Protein AF-A0A3N0V3Z9-F1 (afdb_monomer_lite)

Structure (mmCIF, N/CA/C/O backbone):
data_AF-A0A3N0V3Z9-F1
#
_entry.id   AF-A0A3N0V3Z9-F1
#
loop_
_atom_site.group_PDB
_atom_site.id
_atom_site.type_symbol
_atom_site.label_atom_id
_atom_site.label_alt_id
_atom_site.label_comp_id
_atom_site.label_asym_id
_atom_site.label_entity_id
_atom_site.label_seq_id
_atom_site.pdbx_PDB_ins_code
_atom_site.Cartn_x
_atom_site.Cartn_y
_atom_site.Cartn_z
_atom_site.occupancy
_atom_site.B_iso_or_equiv
_atom_site.auth_seq_id
_atom_site.auth_comp_id
_atom_site.auth_asym_id
_atom_site.auth_atom_id
_atom_site.pdbx_PDB_model_num
ATOM 1 N N . MET A 1 1 ? -9.648 -11.881 -4.446 1.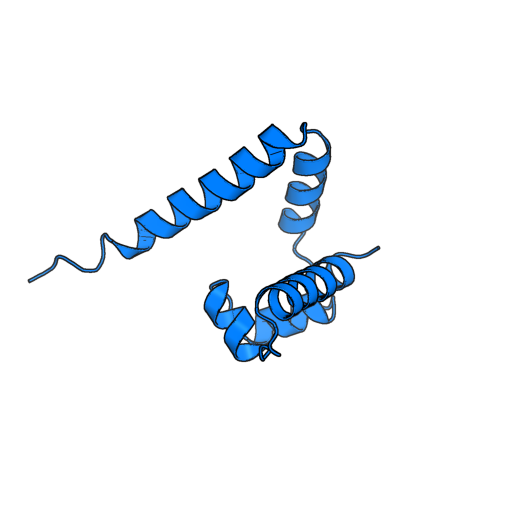00 82.75 1 MET A N 1
ATOM 2 C CA . MET A 1 1 ? -8.749 -10.736 -4.692 1.00 82.75 1 MET A CA 1
ATOM 3 C C . MET A 1 1 ? -7.346 -11.151 -4.294 1.00 82.75 1 MET A C 1
ATOM 5 O O . MET A 1 1 ? -7.185 -11.695 -3.207 1.00 82.75 1 MET A O 1
ATOM 9 N N . GLU A 1 2 ? -6.364 -10.964 -5.170 1.00 92.69 2 GLU A N 1
ATOM 10 C CA . GLU A 1 2 ? -4.960 -11.307 -4.914 1.00 92.69 2 GLU A CA 1
ATOM 11 C C . GLU A 1 2 ? -4.127 -10.052 -4.590 1.00 92.69 2 GLU A C 1
ATOM 13 O O . GLU A 1 2 ? -4.553 -8.928 -4.858 1.00 92.69 2 GLU A O 1
ATOM 18 N N . LEU A 1 3 ? -2.909 -10.219 -4.050 1.00 94.75 3 LEU A N 1
ATOM 19 C CA . LEU A 1 3 ? -2.015 -9.086 -3.739 1.00 94.75 3 LEU A CA 1
ATOM 20 C C . LEU A 1 3 ? -1.749 -8.199 -4.963 1.00 94.75 3 LEU A C 1
ATOM 22 O O . LEU A 1 3 ? -1.745 -6.977 -4.848 1.00 94.75 3 LEU A O 1
ATOM 26 N N . LYS A 1 4 ? -1.585 -8.797 -6.148 1.00 96.12 4 LYS A N 1
ATOM 27 C CA . LYS A 1 4 ? -1.377 -8.046 -7.395 1.00 96.12 4 LYS A CA 1
ATOM 28 C C . LYS A 1 4 ? -2.543 -7.101 -7.712 1.00 96.12 4 LYS A C 1
ATOM 30 O O . LYS A 1 4 ? -2.312 -6.013 -8.236 1.00 96.12 4 LYS A O 1
ATOM 35 N N . ASP A 1 5 ? -3.772 -7.486 -7.366 1.00 96.94 5 ASP A N 1
ATOM 36 C CA . ASP A 1 5 ? -4.967 -6.673 -7.603 1.00 96.94 5 ASP A CA 1
ATOM 37 C C . ASP A 1 5 ? -4.993 -5.481 -6.645 1.00 96.94 5 ASP A C 1
ATOM 39 O O . ASP A 1 5 ? -5.222 -4.352 -7.074 1.00 96.94 5 ASP A O 1
ATOM 43 N N . LEU A 1 6 ? -4.657 -5.711 -5.370 1.00 96.62 6 LEU A N 1
ATOM 44 C CA . LEU A 1 6 ? -4.514 -4.657 -4.363 1.00 96.62 6 LEU A CA 1
ATOM 45 C C . LEU A 1 6 ? -3.426 -3.644 -4.736 1.00 96.62 6 LEU A C 1
ATOM 47 O O . LEU A 1 6 ? -3.631 -2.437 -4.605 1.00 96.62 6 LEU A O 1
ATOM 51 N N . ILE A 1 7 ? -2.286 -4.116 -5.243 1.00 96.56 7 ILE A N 1
ATOM 52 C CA . ILE A 1 7 ? -1.167 -3.254 -5.646 1.00 96.56 7 ILE A CA 1
ATOM 53 C C . ILE A 1 7 ? -1.553 -2.397 -6.857 1.00 96.56 7 ILE A C 1
ATOM 55 O O . ILE A 1 7 ? -1.315 -1.189 -6.850 1.00 96.56 7 ILE A O 1
ATOM 59 N N . ARG A 1 8 ? -2.188 -2.988 -7.879 1.00 97.25 8 ARG A N 1
ATOM 60 C CA . ARG A 1 8 ? -2.696 -2.245 -9.048 1.00 97.25 8 ARG A CA 1
ATOM 61 C C . ARG A 1 8 ? -3.784 -1.248 -8.652 1.00 97.25 8 ARG A C 1
ATOM 63 O O . ARG A 1 8 ? -3.735 -0.096 -9.069 1.00 97.25 8 ARG A O 1
ATOM 70 N N . GLY A 1 9 ? -4.727 -1.665 -7.808 1.00 97.88 9 GLY A N 1
ATOM 71 C CA . GLY A 1 9 ? -5.790 -0.804 -7.293 1.00 97.88 9 GLY A CA 1
ATOM 72 C C . GLY A 1 9 ? -5.229 0.395 -6.533 1.00 97.88 9 GLY A C 1
ATOM 73 O O . GLY A 1 9 ? -5.583 1.533 -6.826 1.00 97.88 9 GLY A O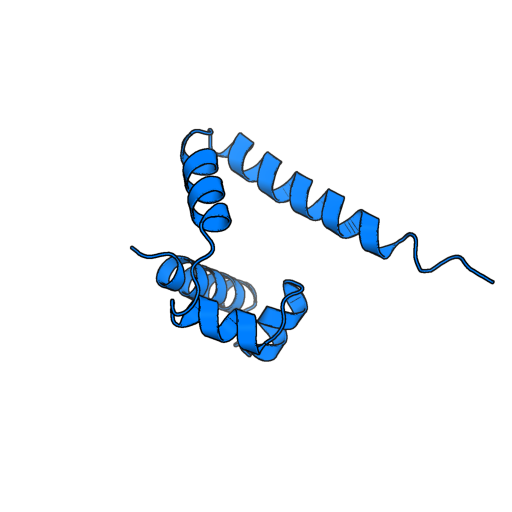 1
ATOM 74 N N . THR A 1 10 ? -4.277 0.160 -5.630 1.00 97.12 10 THR A N 1
ATOM 75 C CA . THR A 1 10 ? -3.608 1.228 -4.873 1.00 97.12 10 THR A CA 1
ATOM 76 C C . THR A 1 10 ? -2.843 2.182 -5.789 1.00 97.12 10 THR A C 1
ATOM 78 O O . THR A 1 10 ? -2.940 3.394 -5.613 1.00 97.12 10 THR A O 1
ATOM 81 N N . HIS A 1 11 ? -2.141 1.667 -6.806 1.00 97.94 11 HIS A N 1
ATOM 82 C CA . HIS A 1 11 ? -1.497 2.506 -7.820 1.00 97.94 11 HIS A CA 1
ATOM 83 C C . HIS A 1 11 ? -2.519 3.439 -8.487 1.00 97.94 11 HIS A C 1
ATOM 85 O O . HIS A 1 11 ? -2.309 4.650 -8.532 1.00 97.94 11 HIS A O 1
ATOM 91 N N . HIS A 1 12 ? -3.647 2.901 -8.959 1.00 98.06 12 HIS A N 1
ATOM 92 C CA . HIS A 1 12 ? -4.683 3.697 -9.621 1.00 98.06 12 HIS A CA 1
ATOM 93 C C . HIS A 1 12 ? -5.359 4.706 -8.689 1.00 98.06 12 HIS A C 1
ATOM 95 O O . HIS A 1 12 ? -5.689 5.805 -9.127 1.00 98.06 12 HIS A O 1
ATOM 101 N N . LEU A 1 13 ? -5.521 4.387 -7.402 1.00 98.44 13 LEU A N 1
ATOM 102 C CA . LEU A 1 13 ? -6.013 5.349 -6.412 1.00 98.44 13 LEU A CA 1
ATOM 103 C C . LEU A 1 13 ? -5.057 6.540 -6.253 1.00 98.44 13 LEU A C 1
ATOM 105 O O . LEU A 1 13 ? -5.515 7.675 -6.120 1.00 98.44 13 LEU A O 1
ATOM 109 N N . ILE A 1 14 ? -3.741 6.309 -6.307 1.00 97.81 14 ILE A N 1
ATOM 110 C CA . ILE A 1 14 ? -2.739 7.384 -6.261 1.00 97.81 14 ILE A CA 1
ATOM 111 C C . ILE A 1 14 ? -2.803 8.233 -7.538 1.00 97.81 14 ILE A C 1
ATOM 113 O O . ILE A 1 14 ? -2.852 9.459 -7.443 1.00 97.81 14 ILE A O 1
ATOM 117 N N . GLU A 1 15 ? -2.872 7.608 -8.718 1.00 98.25 15 GLU A N 1
ATOM 118 C CA . GLU A 1 15 ? -3.050 8.324 -9.992 1.00 98.25 15 GLU A CA 1
ATOM 119 C C . GLU A 1 15 ? -4.316 9.196 -9.985 1.00 98.25 15 GLU A C 1
ATOM 121 O O . GLU A 1 15 ? -4.273 10.373 -10.349 1.00 98.25 15 GLU A O 1
ATOM 126 N N . ALA A 1 16 ? -5.440 8.638 -9.524 1.00 98.25 16 ALA A N 1
ATOM 127 C CA . ALA A 1 16 ? -6.717 9.339 -9.431 1.00 98.25 16 ALA A CA 1
ATOM 128 C C . ALA A 1 16 ? -6.642 10.527 -8.462 1.00 98.25 16 ALA A C 1
ATOM 130 O O . ALA A 1 16 ? -7.092 11.626 -8.791 1.00 98.25 16 ALA A O 1
ATOM 131 N N . LYS A 1 17 ? -6.017 10.333 -7.294 1.00 97.94 17 LYS A N 1
ATOM 132 C CA . LYS A 1 17 ? -5.786 11.395 -6.307 1.00 97.94 17 LYS A CA 1
ATOM 133 C C . LYS A 1 17 ? -4.933 12.532 -6.873 1.00 97.94 17 LYS A C 1
ATOM 135 O O . LYS A 1 17 ? -5.218 13.696 -6.602 1.00 97.94 17 LYS A O 1
ATOM 140 N N . GLU A 1 18 ? -3.901 12.211 -7.650 1.00 97.56 18 GLU A N 1
ATOM 141 C CA . GLU A 1 18 ? -2.999 13.198 -8.260 1.00 97.56 18 GLU A CA 1
ATOM 142 C C . GLU A 1 18 ? -3.507 13.741 -9.606 1.00 97.56 18 GLU A C 1
ATOM 144 O O . GLU A 1 18 ? -2.865 14.617 -10.185 1.00 97.56 18 GLU A O 1
ATOM 149 N N . LYS A 1 19 ? -4.647 13.241 -10.106 1.00 97.56 19 LYS A N 1
ATOM 150 C CA . LYS A 1 19 ? -5.225 13.574 -11.419 1.00 97.56 19 LYS A CA 1
ATOM 151 C C . LYS A 1 19 ? -4.217 13.439 -12.570 1.00 97.56 19 LYS A C 1
ATOM 153 O O . LYS A 1 19 ? -4.267 14.198 -13.537 1.00 97.56 19 LYS A O 1
ATOM 158 N N . LYS A 1 20 ? -3.294 12.479 -12.472 1.00 96.81 20 LYS A N 1
ATOM 159 C CA . LYS A 1 20 ? -2.268 12.218 -13.491 1.00 96.81 20 LYS A CA 1
ATOM 160 C C . LYS A 1 20 ? -1.873 10.749 -13.522 1.00 96.81 20 LYS A C 1
ATOM 162 O O . LYS A 1 20 ? -1.913 10.067 -12.502 1.00 96.81 20 LYS A O 1
ATOM 167 N N . ARG A 1 21 ? -1.437 10.289 -14.695 1.00 97.25 21 ARG A N 1
ATOM 168 C CA . ARG A 1 21 ? -0.816 8.969 -14.843 1.00 97.25 21 ARG A CA 1
ATOM 169 C C . ARG A 1 21 ? 0.574 8.980 -14.218 1.00 97.25 21 ARG A C 1
ATOM 171 O O . ARG A 1 21 ? 1.278 9.987 -14.306 1.00 97.25 21 ARG A O 1
ATOM 178 N N . ILE A 1 22 ? 0.962 7.874 -13.599 1.00 97.62 22 ILE A N 1
ATOM 179 C CA . ILE A 1 22 ? 2.279 7.699 -12.982 1.00 97.62 22 ILE A CA 1
ATOM 180 C C . ILE A 1 22 ? 2.895 6.446 -13.589 1.00 97.62 22 ILE A C 1
ATOM 182 O O . ILE A 1 22 ? 2.252 5.405 -13.697 1.00 97.62 22 ILE A O 1
ATOM 186 N N . THR A 1 23 ? 4.142 6.535 -14.042 1.00 97.44 23 THR A N 1
ATOM 187 C CA . THR A 1 23 ? 4.787 5.364 -14.636 1.00 97.44 23 THR A CA 1
ATOM 188 C C . THR A 1 23 ? 5.107 4.325 -13.559 1.00 97.44 23 THR A C 1
ATOM 190 O O . THR A 1 23 ? 5.250 4.641 -12.375 1.00 97.44 23 THR A O 1
ATOM 193 N N . GLN A 1 24 ? 5.260 3.061 -13.961 1.00 97.06 24 GLN A N 1
ATOM 194 C CA . GLN A 1 24 ? 5.675 2.008 -13.027 1.00 97.06 24 GLN A CA 1
ATOM 195 C C . GLN A 1 24 ? 7.062 2.291 -12.431 1.00 97.06 24 GLN A C 1
ATOM 197 O O . GLN A 1 24 ? 7.302 1.974 -11.270 1.00 97.06 24 GLN A O 1
ATOM 202 N N . VAL A 1 25 ? 7.948 2.931 -13.204 1.00 97.62 25 VAL A N 1
ATOM 203 C CA . VAL A 1 25 ? 9.280 3.362 -12.757 1.00 97.62 25 VAL A CA 1
ATOM 204 C C . VAL A 1 25 ? 9.159 4.417 -11.658 1.00 97.62 25 VAL A C 1
ATOM 206 O O . VAL A 1 25 ? 9.747 4.252 -10.591 1.00 97.62 25 VAL A O 1
ATOM 209 N N . ASP A 1 26 ? 8.354 5.458 -11.884 1.00 97.88 26 ASP A N 1
ATOM 210 C CA . ASP A 1 26 ? 8.184 6.548 -10.918 1.00 97.88 26 ASP A CA 1
ATOM 211 C C . ASP A 1 26 ? 7.534 6.059 -9.626 1.00 97.88 26 ASP A C 1
ATOM 213 O O . ASP A 1 26 ? 7.954 6.440 -8.535 1.00 97.88 26 ASP A O 1
ATOM 217 N N . MET A 1 27 ? 6.515 5.201 -9.727 1.00 97.81 27 MET A N 1
ATOM 218 C CA . MET A 1 27 ? 5.851 4.654 -8.547 1.00 97.81 27 MET A CA 1
ATOM 219 C C . MET A 1 27 ? 6.796 3.754 -7.746 1.00 97.81 27 MET A C 1
ATOM 221 O O . MET A 1 27 ? 6.848 3.878 -6.525 1.00 97.81 27 MET A O 1
ATOM 225 N N . ALA A 1 28 ? 7.574 2.899 -8.422 1.00 97.38 28 ALA A N 1
ATOM 226 C CA . ALA A 1 28 ? 8.582 2.058 -7.779 1.00 97.38 28 ALA A CA 1
ATOM 227 C C . ALA A 1 28 ? 9.614 2.905 -7.018 1.00 97.38 28 ALA A C 1
ATOM 229 O O . ALA A 1 28 ? 9.881 2.641 -5.846 1.00 97.38 28 ALA A O 1
ATOM 230 N N . HIS A 1 29 ? 10.113 3.972 -7.652 1.00 96.69 29 HIS A N 1
ATOM 231 C CA . HIS A 1 29 ? 11.038 4.913 -7.027 1.00 96.69 29 HIS A CA 1
ATOM 232 C C . HIS A 1 29 ? 10.423 5.588 -5.790 1.00 96.69 29 HIS A C 1
ATOM 234 O O . HIS A 1 29 ? 11.042 5.603 -4.730 1.00 96.69 29 HIS A O 1
ATOM 240 N N . ARG A 1 30 ? 9.175 6.070 -5.880 1.00 94.88 30 ARG A N 1
ATOM 241 C CA . ARG A 1 30 ? 8.468 6.716 -4.756 1.00 94.88 30 ARG A CA 1
ATOM 242 C C . ARG A 1 30 ? 8.283 5.810 -3.539 1.00 94.88 30 ARG A C 1
ATOM 244 O O . ARG A 1 30 ? 8.257 6.318 -2.423 1.00 94.88 30 ARG A O 1
ATOM 251 N N . ILE A 1 31 ? 8.108 4.505 -3.746 1.00 93.62 31 ILE A N 1
ATOM 252 C CA . ILE A 1 31 ? 7.904 3.539 -2.654 1.00 93.62 31 ILE A CA 1
ATOM 253 C C . ILE A 1 31 ? 9.195 2.810 -2.248 1.00 93.62 31 ILE A C 1
ATOM 255 O O . ILE A 1 31 ? 9.132 1.879 -1.449 1.00 93.62 31 ILE A O 1
ATOM 259 N N . GLY A 1 32 ? 10.351 3.209 -2.791 1.00 94.06 32 GLY A N 1
ATOM 260 C CA . GLY A 1 32 ? 11.658 2.684 -2.390 1.00 94.06 32 GLY A CA 1
ATOM 261 C C . GLY A 1 32 ? 11.946 1.251 -2.847 1.00 94.06 32 GLY A C 1
ATOM 262 O O . GLY A 1 32 ? 12.689 0.538 -2.178 1.00 94.06 32 GLY A O 1
ATOM 263 N N . VAL A 1 33 ? 11.372 0.798 -3.968 1.00 95.50 33 VAL A N 1
ATOM 264 C CA . VAL A 1 33 ? 11.645 -0.539 -4.525 1.00 95.50 33 VAL A CA 1
ATOM 265 C C . VAL A 1 33 ? 12.214 -0.450 -5.938 1.00 95.50 33 VAL A C 1
ATOM 267 O O . VAL A 1 33 ? 11.928 0.476 -6.696 1.00 95.50 33 VAL A O 1
ATOM 270 N N . GLY A 1 34 ? 12.993 -1.456 -6.337 1.00 97.25 34 GLY A N 1
ATOM 271 C CA . GLY A 1 34 ? 13.469 -1.560 -7.714 1.00 97.25 34 GLY A CA 1
ATOM 272 C C . GLY A 1 34 ? 12.315 -1.729 -8.710 1.00 97.25 34 GLY A C 1
ATOM 273 O O . GLY A 1 34 ? 11.348 -2.447 -8.445 1.00 97.25 34 GLY A O 1
ATOM 274 N N . HIS A 1 35 ? 12.433 -1.125 -9.897 1.00 97.75 35 HIS A N 1
ATOM 275 C CA . HIS A 1 35 ? 11.402 -1.199 -10.943 1.00 97.75 35 HIS A CA 1
ATOM 276 C C . HIS A 1 35 ? 11.026 -2.646 -11.309 1.00 97.75 35 HIS A C 1
ATOM 278 O O . HIS A 1 35 ? 9.844 -2.973 -11.410 1.00 97.75 35 HIS A O 1
ATOM 284 N N . ARG A 1 36 ? 12.016 -3.541 -11.449 1.00 97.50 36 ARG A N 1
ATOM 285 C CA . ARG A 1 36 ? 11.771 -4.963 -11.743 1.00 97.50 36 ARG A CA 1
ATOM 286 C C . ARG A 1 36 ? 10.944 -5.639 -10.648 1.00 97.50 36 ARG A C 1
ATOM 288 O O . ARG A 1 36 ? 9.961 -6.301 -10.964 1.00 97.50 36 ARG A O 1
ATOM 295 N N . THR A 1 37 ? 11.305 -5.418 -9.386 1.00 97.00 37 THR A N 1
ATOM 296 C CA . THR A 1 37 ? 10.577 -5.934 -8.220 1.00 97.00 37 THR A CA 1
ATOM 297 C C . THR A 1 37 ? 9.126 -5.456 -8.227 1.00 97.00 37 THR A C 1
ATOM 299 O O . THR A 1 37 ? 8.206 -6.247 -8.041 1.00 97.00 37 THR A O 1
ATOM 302 N N . TYR A 1 38 ? 8.901 -4.175 -8.524 1.00 97.50 38 TYR A N 1
ATOM 303 C CA . TYR A 1 38 ? 7.555 -3.618 -8.605 1.00 97.50 38 TYR A CA 1
ATOM 304 C C . TYR A 1 38 ? 6.707 -4.253 -9.718 1.00 97.50 38 TYR A C 1
ATOM 306 O O . TYR A 1 38 ? 5.543 -4.591 -9.495 1.00 97.50 38 TYR A O 1
ATOM 314 N N . LEU A 1 39 ? 7.294 -4.485 -10.898 1.00 97.31 39 LEU A N 1
ATOM 315 C CA . LEU A 1 39 ? 6.620 -5.194 -11.989 1.00 97.31 39 LEU A CA 1
ATOM 316 C C . LEU A 1 39 ? 6.280 -6.642 -11.615 1.00 97.31 39 LEU A C 1
ATOM 318 O O . LEU A 1 39 ? 5.198 -7.118 -11.955 1.00 97.31 39 LEU A O 1
ATOM 322 N N . GLU A 1 40 ? 7.173 -7.349 -10.921 1.00 97.12 40 GLU A N 1
ATOM 323 C CA . GLU A 1 40 ? 6.923 -8.716 -10.445 1.00 97.12 40 GLU A CA 1
ATOM 324 C C . GLU A 1 40 ? 5.767 -8.760 -9.439 1.00 97.12 40 GLU A C 1
ATOM 326 O O . GLU A 1 40 ? 4.891 -9.622 -9.561 1.00 97.12 40 GLU A O 1
ATOM 331 N N . TYR A 1 41 ? 5.698 -7.792 -8.520 1.00 96.69 41 TYR A N 1
ATOM 332 C CA . TYR A 1 41 ? 4.579 -7.647 -7.586 1.00 96.69 41 TYR A CA 1
ATOM 333 C C . TYR A 1 41 ? 3.259 -7.363 -8.308 1.00 96.69 41 TYR A C 1
ATOM 335 O O . TYR A 1 41 ? 2.245 -8.005 -8.036 1.00 96.69 41 TYR A O 1
ATOM 343 N N . GLN A 1 42 ? 3.264 -6.458 -9.291 1.00 95.94 42 GLN A N 1
ATOM 344 C CA . GLN A 1 42 ? 2.078 -6.183 -10.099 1.00 95.94 42 GLN A CA 1
ATOM 345 C C . GLN A 1 42 ? 1.671 -7.348 -10.997 1.00 95.94 42 GLN A C 1
ATOM 347 O O . GLN A 1 42 ? 0.498 -7.457 -11.337 1.00 95.94 42 GLN A O 1
ATOM 352 N N . ARG A 1 43 ? 2.594 -8.210 -11.427 1.00 95.69 43 ARG A N 1
ATOM 353 C CA . ARG A 1 43 ? 2.273 -9.433 -12.183 1.00 95.69 43 ARG A CA 1
ATOM 354 C C . ARG A 1 43 ? 1.795 -10.562 -11.270 1.00 95.69 43 ARG A C 1
ATOM 356 O O . ARG A 1 43 ? 1.077 -11.44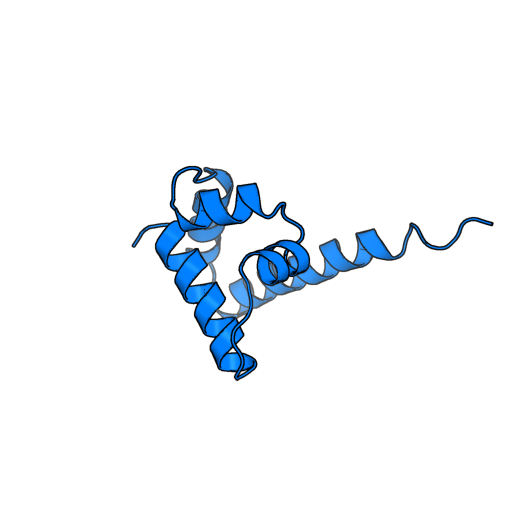2 -11.737 1.00 95.69 43 ARG A O 1
ATOM 363 N N . GLY A 1 44 ? 2.139 -10.507 -9.983 1.00 93.88 44 GLY A N 1
ATOM 364 C CA . GLY A 1 44 ? 1.933 -11.595 -9.029 1.00 93.88 44 GLY A CA 1
ATOM 365 C C . GLY A 1 44 ? 2.950 -12.727 -9.186 1.00 93.88 44 GLY A C 1
ATOM 366 O O . GLY A 1 44 ? 2.717 -13.816 -8.681 1.00 93.88 44 GLY A O 1
ATOM 367 N N . THR A 1 45 ? 4.059 -12.487 -9.894 1.00 93.38 45 THR A N 1
ATOM 368 C CA . THR A 1 45 ? 5.160 -13.455 -10.038 1.00 93.38 45 THR A CA 1
ATOM 369 C C . THR A 1 45 ? 5.884 -13.657 -8.711 1.00 93.38 45 THR A C 1
ATOM 371 O O . THR A 1 45 ? 6.289 -14.768 -8.390 1.00 93.38 45 THR A O 1
ATOM 374 N N . ASN A 1 46 ? 6.013 -12.581 -7.934 1.00 89.75 46 ASN A N 1
ATOM 375 C CA . ASN A 1 46 ? 6.522 -12.613 -6.575 1.00 89.75 46 ASN A CA 1
ATOM 376 C C . ASN A 1 46 ? 5.463 -12.015 -5.643 1.00 89.75 46 ASN A C 1
ATOM 378 O O . ASN A 1 46 ? 4.944 -10.928 -5.899 1.00 89.75 46 ASN A O 1
ATOM 382 N N . ALA A 1 47 ? 5.126 -12.739 -4.582 1.00 88.62 47 ALA A N 1
ATOM 383 C CA . ALA A 1 47 ? 4.098 -12.367 -3.620 1.00 88.62 47 ALA A CA 1
ATOM 384 C C . ALA A 1 47 ? 4.625 -12.649 -2.205 1.00 88.62 47 ALA A C 1
ATOM 386 O O . ALA A 1 47 ? 4.301 -13.693 -1.632 1.00 88.62 47 ALA A O 1
ATOM 387 N N . PRO A 1 48 ? 5.477 -11.765 -1.646 1.00 92.38 48 PRO A N 1
ATOM 388 C CA . PRO A 1 48 ? 6.117 -12.011 -0.360 1.00 92.38 48 PRO A CA 1
ATOM 389 C C . PRO A 1 48 ? 5.091 -12.311 0.737 1.00 92.38 48 PRO A C 1
ATOM 391 O O . PRO A 1 48 ? 4.162 -11.532 0.962 1.00 92.38 48 PRO A O 1
ATOM 394 N N . LEU A 1 49 ? 5.279 -13.424 1.456 1.00 94.25 49 LEU A N 1
ATOM 395 C CA . LEU A 1 49 ? 4.346 -13.871 2.497 1.00 94.25 49 LEU A CA 1
ATOM 396 C C . LEU A 1 49 ? 4.137 -12.805 3.582 1.00 94.25 49 LEU A C 1
ATOM 398 O O . LEU A 1 49 ? 3.022 -12.634 4.072 1.00 94.25 49 LEU A O 1
ATOM 402 N N . ALA A 1 50 ? 5.184 -12.039 3.893 1.00 95.25 50 ALA A N 1
ATOM 403 C CA . ALA A 1 50 ? 5.127 -10.937 4.846 1.00 95.25 50 ALA A CA 1
ATOM 404 C C . ALA A 1 50 ? 4.092 -9.858 4.466 1.00 95.25 50 ALA A C 1
ATOM 406 O O . ALA A 1 50 ? 3.408 -9.353 5.349 1.00 95.25 50 ALA A O 1
ATOM 407 N N . MET A 1 51 ? 3.897 -9.547 3.174 1.00 95.12 51 MET A N 1
ATOM 408 C CA . MET A 1 51 ? 2.875 -8.575 2.745 1.00 95.12 51 MET A CA 1
ATOM 409 C C . MET A 1 51 ? 1.463 -9.080 3.044 1.00 95.12 51 MET A C 1
ATOM 411 O O . MET A 1 51 ? 0.616 -8.333 3.527 1.00 95.12 51 MET A O 1
ATOM 415 N N . LYS A 1 52 ? 1.216 -10.370 2.785 1.00 94.38 52 LYS A N 1
ATOM 416 C CA . LYS A 1 52 ? -0.065 -11.010 3.100 1.00 94.38 52 LYS A CA 1
ATOM 417 C C . LYS A 1 52 ? -0.300 -11.057 4.610 1.00 94.38 52 LYS A C 1
ATOM 419 O O . LYS A 1 52 ? -1.398 -10.746 5.057 1.00 94.38 52 LYS A O 1
ATOM 424 N N . ALA A 1 53 ? 0.723 -11.420 5.381 1.00 97.50 53 ALA A N 1
ATOM 425 C CA . ALA A 1 53 ? 0.648 -11.443 6.837 1.00 97.50 53 ALA A CA 1
ATOM 426 C C . ALA A 1 53 ? 0.334 -10.050 7.407 1.00 97.50 53 ALA A C 1
ATOM 428 O O . ALA A 1 53 ? -0.580 -9.931 8.216 1.00 97.50 53 ALA A O 1
ATOM 429 N N . LEU A 1 54 ? 1.009 -8.997 6.928 1.00 97.12 54 LEU A N 1
ATOM 430 C CA . LEU A 1 54 ? 0.742 -7.619 7.343 1.00 97.12 54 LEU A CA 1
ATOM 431 C C . LEU A 1 54 ? -0.699 -7.195 7.032 1.00 97.12 54 LEU A C 1
ATOM 433 O O . LEU A 1 54 ? -1.375 -6.669 7.907 1.00 97.12 54 LEU A O 1
ATOM 437 N N . LEU A 1 55 ? -1.201 -7.460 5.822 1.00 96.38 55 LEU A N 1
ATOM 438 C CA . LEU A 1 55 ? -2.591 -7.142 5.477 1.00 96.38 55 LEU A CA 1
ATOM 439 C C . LEU A 1 55 ? -3.595 -7.904 6.345 1.00 96.38 55 LEU A C 1
ATOM 441 O O . LEU A 1 55 ? -4.603 -7.331 6.747 1.00 96.38 55 LEU A O 1
ATOM 445 N N . ASN A 1 56 ? -3.328 -9.173 6.660 1.00 97.31 56 ASN A N 1
ATOM 446 C CA . ASN A 1 56 ? -4.178 -9.942 7.566 1.00 97.31 56 ASN A CA 1
ATOM 447 C C . ASN A 1 56 ? -4.192 -9.334 8.975 1.00 97.31 56 ASN A C 1
ATOM 449 O O . ASN A 1 56 ? -5.261 -9.232 9.560 1.00 97.31 56 ASN A O 1
ATOM 453 N N . LEU A 1 57 ? -3.036 -8.902 9.492 1.00 98.25 57 LEU A N 1
ATOM 454 C CA . LEU A 1 57 ? -2.942 -8.230 10.791 1.00 98.25 57 LEU A CA 1
ATOM 455 C C . LEU A 1 57 ?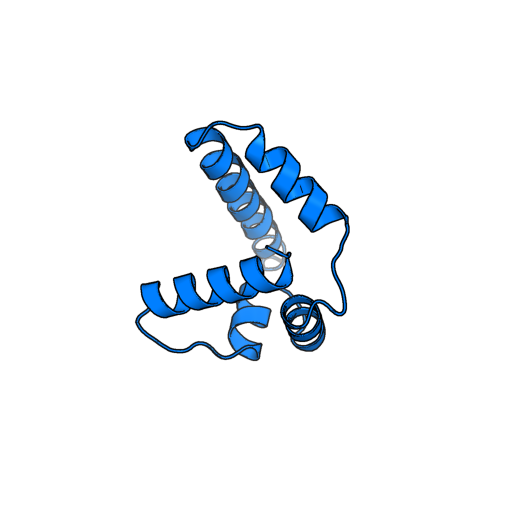 -3.706 -6.903 10.798 1.00 98.25 57 LEU A C 1
ATOM 457 O O . LEU A 1 57 ? -4.458 -6.650 11.730 1.00 98.25 57 LEU A O 1
ATOM 461 N N . LEU A 1 58 ? -3.580 -6.092 9.741 1.00 98.06 58 LEU A N 1
ATOM 462 C CA . LEU A 1 58 ? -4.323 -4.833 9.619 1.00 98.06 58 LEU A CA 1
ATOM 463 C C . LEU A 1 58 ? -5.846 -5.046 9.600 1.00 98.06 58 LEU A C 1
ATOM 465 O O . LEU A 1 58 ? -6.571 -4.200 10.097 1.00 98.06 58 LEU A O 1
ATOM 469 N N . ASN A 1 59 ? -6.347 -6.172 9.078 1.00 97.38 59 ASN A N 1
ATOM 470 C CA . ASN A 1 59 ? -7.786 -6.483 9.096 1.00 97.38 59 ASN A CA 1
ATOM 471 C C . ASN A 1 59 ? -8.328 -6.877 10.484 1.00 97.38 59 ASN A C 1
ATOM 473 O O . ASN A 1 59 ? -9.537 -7.035 10.627 1.00 97.38 59 ASN A O 1
ATOM 477 N N . LEU A 1 60 ? -7.464 -7.077 11.483 1.00 98.31 60 LEU A N 1
ATOM 478 C CA . LEU A 1 60 ? -7.877 -7.340 12.868 1.00 98.31 60 LEU A CA 1
ATOM 479 C C . LEU A 1 60 ? -8.019 -6.057 13.699 1.00 98.31 60 LEU A C 1
ATOM 481 O O . LEU A 1 60 ? -8.357 -6.145 14.875 1.00 98.31 60 LEU A O 1
ATOM 485 N N . LEU A 1 61 ? -7.713 -4.901 13.109 1.00 98.44 61 LEU A N 1
ATOM 486 C CA . LEU A 1 61 ? -7.692 -3.601 13.768 1.00 98.44 61 LEU A CA 1
ATOM 487 C C . LEU A 1 61 ? -8.899 -2.753 13.361 1.00 98.44 61 LEU A C 1
ATOM 489 O O . LEU A 1 61 ? -9.458 -2.925 12.274 1.00 98.44 61 LEU A O 1
ATOM 493 N N . GLU A 1 62 ? -9.242 -1.786 14.205 1.00 98.25 62 GLU A N 1
ATOM 494 C CA . GLU A 1 62 ? -10.217 -0.750 13.874 1.00 98.25 62 GLU A CA 1
ATOM 495 C C . 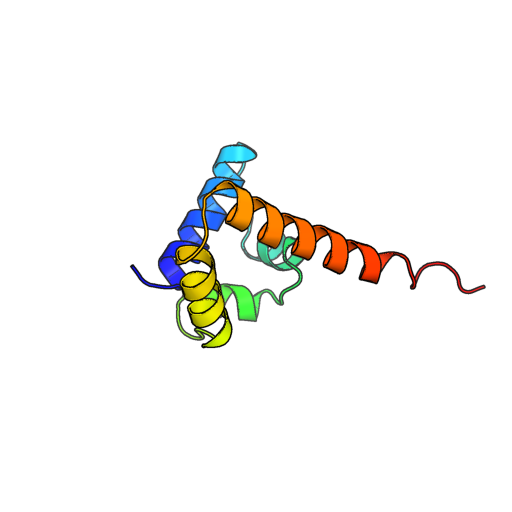GLU A 1 62 ? -9.640 0.267 12.870 1.00 98.25 62 GLU A C 1
ATOM 497 O O . GLU A 1 62 ? -8.429 0.381 12.650 1.00 98.25 62 GLU A O 1
ATOM 502 N N . ASN A 1 63 ? -10.519 1.032 12.219 1.00 97.31 63 ASN A N 1
ATOM 503 C CA . ASN A 1 63 ? -10.132 1.923 11.116 1.00 97.31 63 ASN A CA 1
ATOM 504 C C . ASN A 1 63 ? -9.057 2.960 11.496 1.00 97.31 63 ASN A C 1
ATOM 506 O O . ASN A 1 63 ? -8.170 3.260 10.694 1.00 97.31 63 ASN A O 1
ATOM 510 N N . ASP A 1 64 ? -9.147 3.544 12.688 1.00 97.94 64 ASP A N 1
ATOM 511 C CA . ASP A 1 64 ? -8.195 4.533 13.198 1.00 97.94 64 ASP A CA 1
ATOM 512 C C . ASP A 1 64 ? -6.841 3.902 13.548 1.00 97.94 64 ASP A C 1
ATOM 514 O O . ASP A 1 64 ? -5.795 4.486 13.253 1.00 97.94 64 ASP A O 1
ATOM 518 N N . GLU A 1 65 ? -6.847 2.680 14.076 1.00 98.25 65 GLU A N 1
ATOM 519 C CA . GLU A 1 65 ? -5.647 1.890 14.351 1.00 98.25 65 GLU A CA 1
ATOM 520 C C . GLU A 1 65 ? -4.901 1.505 13.064 1.00 98.25 65 GLU A C 1
ATOM 522 O O . GLU A 1 65 ? -3.676 1.636 12.999 1.00 98.25 65 GLU A O 1
ATOM 527 N N . ILE A 1 66 ? -5.618 1.118 12.000 1.00 98.38 66 ILE A N 1
ATOM 528 C CA . ILE A 1 66 ? -5.016 0.867 10.678 1.00 98.38 66 ILE A CA 1
ATOM 529 C C . ILE A 1 66 ? -4.291 2.121 10.182 1.00 98.38 66 ILE A C 1
ATOM 531 O O . ILE A 1 66 ? -3.143 2.053 9.729 1.00 98.38 66 ILE A O 1
ATOM 535 N N . VAL A 1 67 ? -4.954 3.282 10.265 1.00 97.50 67 VAL A N 1
ATOM 536 C CA . VAL A 1 67 ? -4.357 4.557 9.853 1.00 97.50 67 VAL A CA 1
ATOM 537 C C . VAL A 1 67 ? -3.128 4.862 10.701 1.00 97.50 67 VAL A C 1
ATOM 539 O O . VAL A 1 67 ? -2.098 5.223 10.132 1.00 97.50 67 VAL A O 1
ATOM 542 N N . LYS A 1 68 ? -3.203 4.677 12.022 1.00 97.38 68 LYS A N 1
ATOM 543 C CA . LYS A 1 68 ? -2.082 4.880 12.942 1.00 97.38 68 LYS A CA 1
ATOM 544 C C . LYS A 1 68 ? -0.861 4.052 12.532 1.00 97.38 68 LYS A C 1
ATOM 546 O O . LYS A 1 68 ? 0.177 4.642 12.247 1.00 97.38 68 LYS A O 1
ATOM 551 N N . VAL A 1 69 ? -1.001 2.733 12.376 1.00 97.44 69 VAL A N 1
ATOM 552 C CA . VAL A 1 69 ? 0.107 1.830 11.998 1.00 97.44 69 VAL A CA 1
ATOM 553 C C . VAL A 1 69 ? 0.748 2.236 10.664 1.00 97.44 69 VAL A C 1
ATOM 555 O O . VAL A 1 69 ? 1.972 2.288 10.532 1.00 97.44 69 VAL A O 1
ATOM 558 N N . VAL A 1 70 ? -0.061 2.576 9.653 1.00 95.88 70 VAL A N 1
ATOM 559 C CA . VAL A 1 70 ? 0.454 2.997 8.336 1.00 95.88 70 VAL A CA 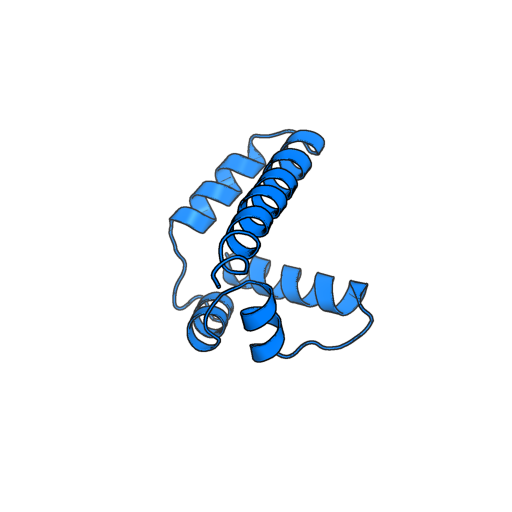1
ATOM 560 C C . VAL A 1 70 ? 1.176 4.351 8.408 1.00 95.88 70 VAL A C 1
ATOM 562 O O . VAL A 1 70 ? 2.127 4.585 7.655 1.00 95.88 70 VAL A O 1
ATOM 565 N N . ARG A 1 71 ? 0.740 5.268 9.283 1.00 95.50 71 ARG A N 1
ATOM 566 C CA . ARG A 1 71 ? 1.393 6.573 9.479 1.00 95.50 71 ARG A CA 1
ATOM 567 C C . ARG A 1 71 ? 2.682 6.457 10.286 1.00 95.50 71 ARG A C 1
ATOM 569 O O . ARG A 1 71 ? 3.667 7.054 9.865 1.00 95.50 71 ARG A O 1
ATOM 576 N N . GLU A 1 72 ? 2.713 5.625 11.321 1.00 95.81 72 GLU A N 1
ATOM 577 C CA . GLU A 1 72 ? 3.930 5.313 12.083 1.00 95.81 72 GLU A CA 1
ATOM 578 C C . GLU A 1 72 ? 5.022 4.728 11.175 1.00 95.81 72 GLU A C 1
ATOM 580 O O . GLU A 1 72 ? 6.170 5.166 11.227 1.00 95.81 72 GLU A O 1
ATOM 585 N N . TRP A 1 73 ? 4.670 3.819 10.253 1.00 94.00 73 TRP A N 1
ATOM 586 C CA . TRP A 1 73 ? 5.625 3.312 9.257 1.00 94.00 73 TRP A CA 1
ATOM 587 C C . TRP A 1 73 ? 6.221 4.428 8.388 1.00 94.00 73 TRP A C 1
ATOM 589 O O . TRP A 1 73 ? 7.422 4.441 8.118 1.00 94.00 73 TRP A O 1
ATOM 599 N N . LYS A 1 74 ? 5.392 5.386 7.949 1.00 91.12 74 LYS A N 1
ATOM 600 C CA . LYS A 1 74 ? 5.861 6.535 7.161 1.00 91.12 74 LYS A CA 1
ATOM 601 C C . LYS A 1 74 ? 6.839 7.400 7.963 1.00 91.12 74 LYS A C 1
ATOM 603 O O . LYS A 1 74 ? 7.812 7.882 7.390 1.00 91.12 74 LYS A O 1
ATOM 608 N N . GLU A 1 75 ? 6.568 7.624 9.244 1.00 92.44 75 GLU A N 1
ATOM 609 C CA . GLU A 1 75 ? 7.429 8.416 10.127 1.00 92.44 75 GLU A CA 1
ATOM 610 C C . GLU A 1 75 ? 8.774 7.722 10.364 1.00 92.44 75 GLU A C 1
ATOM 612 O O . GLU A 1 75 ? 9.817 8.345 10.170 1.00 92.44 75 GLU A O 1
ATOM 617 N N . ALA A 1 76 ? 8.761 6.419 10.655 1.00 90.44 76 ALA A N 1
ATOM 618 C CA . ALA A 1 76 ? 9.973 5.616 10.812 1.00 90.44 76 ALA A CA 1
ATOM 619 C C . ALA A 1 76 ? 10.828 5.587 9.528 1.00 90.44 76 ALA A C 1
ATOM 621 O O . ALA A 1 76 ? 12.038 5.794 9.583 1.00 90.44 76 ALA A O 1
ATOM 622 N N . ALA A 1 77 ? 10.207 5.411 8.355 1.00 82.19 77 ALA A N 1
ATOM 623 C CA . ALA A 1 77 ? 10.907 5.445 7.066 1.00 82.19 77 ALA A CA 1
ATOM 624 C C . ALA A 1 77 ? 11.426 6.849 6.684 1.00 82.19 77 ALA A C 1
ATOM 626 O O . ALA A 1 77 ? 12.332 6.981 5.861 1.00 82.19 77 ALA A O 1
ATOM 627 N N . GLY A 1 78 ? 10.850 7.913 7.254 1.00 64.31 78 GLY A N 1
ATOM 628 C CA . GLY A 1 78 ? 11.320 9.288 7.079 1.00 64.31 78 GLY A CA 1
ATOM 629 C C . GLY A 1 78 ? 12.573 9.612 7.899 1.00 64.31 78 GLY A C 1
ATOM 630 O O . GLY A 1 78 ? 13.394 10.410 7.454 1.00 64.31 78 GLY A O 1
ATOM 631 N N . GLN A 1 79 ? 12.751 8.971 9.058 1.00 54.47 79 GLN A N 1
ATOM 632 C CA . GLN A 1 79 ? 13.909 9.171 9.941 1.00 54.47 79 GLN A CA 1
ATOM 633 C C . GLN A 1 79 ? 15.202 8.578 9.357 1.00 54.47 79 GLN A C 1
ATOM 635 O O . GLN A 1 79 ? 16.271 9.154 9.534 1.00 54.47 79 GLN A O 1
ATOM 640 N N . SER A 1 80 ? 15.110 7.516 8.550 1.00 50.78 80 SER A N 1
ATOM 641 C CA . SER A 1 80 ? 16.268 6.904 7.877 1.00 50.78 80 SER A CA 1
ATOM 642 C C . SER A 1 80 ? 16.920 7.759 6.777 1.00 50.78 80 SER A C 1
ATOM 644 O O . SER A 1 80 ? 18.002 7.409 6.319 1.00 50.78 80 SER A O 1
ATOM 646 N N . ASN A 1 81 ? 16.302 8.869 6.351 1.00 46.03 81 ASN A N 1
ATOM 647 C CA . ASN A 1 81 ? 16.853 9.765 5.319 1.00 46.03 81 ASN A CA 1
ATOM 648 C C . ASN A 1 81 ? 17.527 11.035 5.876 1.00 46.03 81 ASN A C 1
ATOM 650 O O . ASN A 1 81 ? 18.096 11.794 5.094 1.00 46.03 81 ASN A O 1
ATOM 654 N N . VAL A 1 82 ? 17.451 11.296 7.188 1.00 45.50 82 VAL A N 1
ATOM 655 C CA . VAL A 1 82 ? 18.004 12.522 7.805 1.00 45.50 82 VAL A CA 1
ATOM 656 C C . VAL A 1 82 ? 19.400 12.289 8.399 1.00 45.50 82 VAL A C 1
ATOM 658 O O . VAL A 1 82 ? 20.209 13.208 8.436 1.00 45.50 82 VAL A O 1
ATOM 661 N N . GLU A 1 83 ? 19.747 11.058 8.782 1.00 42.22 83 GLU A N 1
ATOM 662 C CA . GLU A 1 83 ? 21.053 10.750 9.396 1.00 42.22 83 GLU A CA 1
ATOM 663 C C . GLU A 1 83 ? 22.221 10.637 8.396 1.00 42.22 83 GLU A C 1
ATOM 665 O O . GLU A 1 83 ? 23.374 10.542 8.804 1.00 42.22 83 GLU A O 1
ATOM 670 N N . SER A 1 84 ? 21.965 10.691 7.085 1.00 47.44 84 SER A N 1
ATOM 671 C CA . SER A 1 84 ? 23.004 10.612 6.044 1.00 47.44 84 SER A CA 1
ATOM 672 C C . SER A 1 84 ? 23.444 11.967 5.466 1.00 47.44 84 SER A C 1
ATOM 674 O O . SER A 1 84 ? 24.227 11.980 4.518 1.00 47.44 84 SER A O 1
ATOM 676 N N . SER A 1 85 ? 22.944 13.099 5.983 1.00 46.53 85 SER A N 1
ATOM 677 C CA . SER A 1 85 ? 23.269 14.440 5.455 1.00 46.53 85 SER A CA 1
ATOM 678 C C . SER A 1 85 ? 24.184 15.301 6.329 1.00 46.53 85 SER A C 1
ATOM 680 O O . SER A 1 85 ? 24.590 16.359 5.862 1.00 46.53 85 SER A O 1
ATOM 682 N N . ASP A 1 86 ? 24.559 14.852 7.530 1.00 47.06 86 ASP A N 1
ATOM 683 C CA . ASP A 1 86 ? 25.581 15.517 8.351 1.00 47.06 86 ASP A CA 1
ATOM 684 C C . ASP A 1 86 ? 26.834 14.636 8.463 1.00 47.06 86 ASP A C 1
ATOM 686 O O . ASP A 1 86 ? 27.047 13.885 9.414 1.00 47.06 86 ASP A O 1
ATOM 690 N N . SER A 1 87 ? 27.686 14.718 7.444 1.00 34.41 87 SER A N 1
ATOM 691 C CA . SER A 1 87 ? 29.113 14.402 7.561 1.00 34.41 87 SER A CA 1
ATOM 692 C C . SER A 1 87 ? 29.919 15.308 6.630 1.00 34.41 87 SER A C 1
ATOM 694 O O . SER A 1 87 ? 30.056 15.008 5.442 1.00 34.41 87 SER A O 1
ATOM 696 N N . PRO A 1 88 ? 30.430 16.433 7.150 1.00 47.34 88 PRO A N 1
ATOM 697 C CA . PRO A 1 88 ? 31.736 16.972 6.796 1.00 47.34 88 PRO A CA 1
ATOM 698 C C . PRO A 1 88 ? 32.852 16.277 7.588 1.00 47.34 88 PRO A C 1
ATOM 700 O O . PRO A 1 88 ? 32.688 16.104 8.818 1.00 47.34 88 PRO A O 1
#

Radius of gyration: 15.15 Å; chains: 1; bounding box: 42×31×29 Å

Secondary structure (DSSP, 8-state):
--HHHHHHHHHHHHHHHHTS---HHHHHHHTT--HHHHHHHHHTS---HHHHHHHHHHTTS-HHHHHHHHHHHHHHHHHTTTTTS---

Foldseek 3Di:
DAQLVVLVVVQVVVCVVVVHHDDLCRVCVVVVHHSVVSVCSNVVVDDDVVVVVVVVVLVVDDPVVNVVVVVVVVVVVVVVVPVPPDDD

InterPro domains:
  IPR001387 Cro/C1-type, helix-turn-helix domain [cd00093] (13-48)
  IPR010982 Lambda repressor-like, DNA-binding domain superfamily [G3DSA:1.10.260.40] (9-71)
  IPR010982 Lambda repressor-like, DNA-binding domain superfamily [SSF47413] (7-62)

Sequence (88 aa):
MELKDLIRGTHHLIEAKEKKRITQVDMAHRIGVGHRTYLEYQRGTNAPLAMKALLNLLNLLENDEIVKVVREWKEAAGQSNVESSDSP

pLDDT: mean 89.93, std 16.36, range [34.41, 98.44]

Organism: NCBI:txid2676064